Protein AF-A0A0B1SED3-F1 (afdb_monomer_lite)

Foldseek 3Di:
DDDPPPPPPPPPPPPPDAAEDEWEFDPPADPEDDDAAEAADAFQGKHKYKYFYDPPFQQVFKFKDFPNHGDPADRDSGMGMDIDRGDDAVPPFGKIWIWGADPVGITITHIYGYHYDDD

Secondary structure (DSSP, 8-state):
----------------PPPEEEEEE-TTS--SSS-EEEEEE-TT--EEEEEEE-TT--TTT-EEEETTEEP--EE-SSEEEEEESS--HHHH-EEEEEEEEETTEEEE--EEEEEEPP-

pLDDT: mean 82.95, std 16.87, range [37.97, 95.88]

InterPro domains:
  IPR007110 Immunoglobulin-like domain [PS50835] (30-115)
  IPR013783 Immunoglobulin-like fold [G3DSA:2.60.40.10] (30-116)
  IPR036179 Immunoglobulin-like domain superfamily [SSF48726] (35-107)

Organism: Oesophagostomum dentatum (NCBI:txid61180)

Radius of gyration: 19.52 Å; chains: 1; bounding box: 55×58×35 Å

Structure (mmCIF, N/CA/C/O backbone):
data_AF-A0A0B1SED3-F1
#
_entry.id   AF-A0A0B1SED3-F1
#
loop_
_atom_site.group_PDB
_atom_site.id
_atom_site.type_symbol
_atom_site.label_atom_id
_atom_site.label_alt_id
_atom_site.label_comp_id
_atom_site.label_asym_id
_atom_site.label_entity_id
_atom_site.label_seq_id
_atom_site.pdbx_PDB_ins_code
_atom_site.Cartn_x
_atom_site.Cartn_y
_atom_site.Cartn_z
_atom_site.occupancy
_atom_site.B_iso_or_equiv
_atom_site.auth_seq_id
_atom_site.auth_comp_id
_atom_site.auth_asym_id
_atom_site.auth_atom_id
_atom_site.pdbx_PDB_model_num
ATOM 1 N N . MET A 1 1 ? -41.084 -48.697 13.651 1.00 37.97 1 MET A N 1
ATOM 2 C CA . MET A 1 1 ? -39.667 -48.530 14.041 1.00 37.97 1 MET A CA 1
ATOM 3 C C . MET A 1 1 ? -39.170 -47.227 13.434 1.00 37.97 1 MET A C 1
ATOM 5 O O . MET A 1 1 ? -39.033 -47.142 12.223 1.00 37.97 1 MET A O 1
ATOM 9 N N . ALA A 1 2 ? -39.043 -46.182 14.253 1.00 38.97 2 ALA A N 1
ATOM 10 C CA . ALA A 1 2 ? -38.693 -44.835 13.814 1.00 38.97 2 ALA A CA 1
ATOM 11 C C . ALA A 1 2 ? -37.184 -44.612 13.978 1.00 38.97 2 ALA A C 1
ATOM 13 O O . ALA A 1 2 ? -36.689 -44.522 15.099 1.00 38.97 2 ALA A O 1
ATOM 14 N N . HIS A 1 3 ? -36.450 -44.512 12.869 1.00 39.94 3 HIS A N 1
ATOM 15 C CA . HIS A 1 3 ? -35.055 -44.073 12.885 1.00 39.94 3 HIS A CA 1
ATOM 16 C C . HIS A 1 3 ? -34.993 -42.570 12.607 1.00 39.94 3 HIS A C 1
ATOM 18 O O . HIS A 1 3 ? -34.771 -42.133 11.479 1.00 39.94 3 HIS A O 1
ATOM 24 N N . HIS A 1 4 ? -35.159 -41.761 13.653 1.00 38.53 4 HIS A N 1
ATOM 25 C CA . HIS A 1 4 ? -34.748 -40.362 13.600 1.00 38.53 4 HIS A CA 1
ATOM 26 C C . HIS A 1 4 ? -33.217 -40.301 13.595 1.00 38.53 4 HIS A C 1
ATOM 28 O O . HIS A 1 4 ? -32.565 -40.300 14.641 1.00 38.53 4 HIS A O 1
ATOM 34 N N . ARG A 1 5 ? -32.624 -40.253 12.397 1.00 49.25 5 ARG A N 1
ATOM 35 C CA . ARG A 1 5 ? -31.238 -39.807 12.221 1.00 49.25 5 ARG A CA 1
ATOM 36 C C . ARG A 1 5 ? -31.163 -38.354 12.686 1.00 49.25 5 ARG A C 1
ATOM 38 O O . ARG A 1 5 ? -31.574 -37.445 11.971 1.00 49.25 5 ARG A O 1
ATOM 45 N N . ARG A 1 6 ? -30.638 -38.133 13.895 1.00 49.53 6 ARG A N 1
ATOM 46 C CA . ARG A 1 6 ? -30.160 -36.816 14.325 1.00 49.53 6 ARG A CA 1
ATOM 47 C C . ARG A 1 6 ? -29.038 -36.404 13.373 1.00 49.53 6 ARG A C 1
ATOM 49 O O . ARG A 1 6 ? -27.900 -36.839 13.537 1.00 49.53 6 ARG A O 1
ATOM 56 N N . TYR A 1 7 ? -29.361 -35.581 12.381 1.00 44.66 7 TYR A N 1
ATOM 57 C CA . TYR A 1 7 ? -28.364 -34.807 11.656 1.00 44.66 7 TYR A CA 1
ATOM 58 C C . TYR A 1 7 ? -27.723 -33.849 12.663 1.00 44.66 7 TYR A C 1
ATOM 60 O O . TYR A 1 7 ? -28.281 -32.805 12.997 1.00 44.66 7 TYR A O 1
ATOM 68 N N . LYS A 1 8 ? -26.563 -34.234 13.203 1.00 48.97 8 LYS A N 1
ATOM 69 C CA . LYS A 1 8 ? -25.662 -33.287 13.856 1.00 48.97 8 LYS A CA 1
ATOM 70 C C . LYS A 1 8 ? -25.200 -32.332 12.759 1.00 48.97 8 LYS A C 1
ATOM 72 O O . LYS A 1 8 ? -24.383 -32.710 11.925 1.00 48.97 8 LYS A O 1
ATOM 77 N N . LYS A 1 9 ? -25.777 -31.130 12.724 1.00 50.78 9 LYS A N 1
ATOM 78 C CA . LYS A 1 9 ? -25.251 -30.017 11.933 1.00 50.78 9 LYS A CA 1
ATOM 79 C C . LYS A 1 9 ? -23.821 -29.805 12.426 1.00 50.78 9 LYS A C 1
ATOM 81 O O . LYS A 1 9 ? -23.630 -29.481 13.596 1.00 50.78 9 LYS A O 1
ATOM 86 N N . ALA A 1 10 ? -22.836 -30.093 11.581 1.00 50.56 10 ALA A N 1
ATOM 87 C CA . ALA A 1 10 ? -21.471 -29.687 11.849 1.00 50.56 10 ALA A CA 1
ATOM 88 C C . ALA A 1 10 ? -21.506 -28.163 11.984 1.00 50.56 10 ALA A C 1
ATOM 90 O O . ALA A 1 10 ? -21.898 -27.467 11.051 1.00 50.56 10 ALA A O 1
ATOM 91 N N . THR A 1 11 ? -21.205 -27.652 13.173 1.00 50.38 11 THR A N 1
ATOM 92 C CA . THR A 1 11 ? -20.837 -26.253 13.343 1.00 50.38 11 THR A CA 1
ATOM 93 C C . THR A 1 11 ? -19.579 -26.061 12.515 1.00 50.38 11 THR A C 1
ATOM 95 O O . THR A 1 11 ? -18.508 -26.525 12.902 1.00 50.38 11 THR A O 1
ATOM 98 N N . GLU A 1 12 ? -19.742 -25.491 11.323 1.00 52.03 12 GLU A N 1
ATOM 99 C CA . GLU A 1 12 ? -18.639 -25.015 10.503 1.00 52.03 12 GLU A CA 1
ATOM 100 C C . GLU A 1 12 ? -17.762 -24.143 11.401 1.00 52.03 12 GLU A C 1
ATOM 102 O O . GLU A 1 12 ? -18.209 -23.128 11.935 1.00 52.03 12 GLU A O 1
ATOM 107 N N . ASN A 1 13 ? -16.530 -24.595 11.632 1.00 51.69 13 ASN A N 1
ATOM 108 C CA . ASN A 1 13 ? -15.485 -23.803 12.259 1.00 51.69 13 ASN A CA 1
ATOM 109 C C . ASN A 1 13 ? -15.160 -22.648 11.302 1.00 51.69 13 ASN A C 1
ATOM 111 O O . ASN A 1 13 ? -14.197 -22.726 10.541 1.00 51.69 13 ASN A O 1
ATOM 115 N N . TYR A 1 14 ? -15.991 -21.604 11.289 1.00 54.75 14 TYR A N 1
ATOM 116 C CA . TYR A 1 14 ? -15.667 -20.355 10.616 1.00 54.75 14 TYR A CA 1
ATOM 117 C C . TYR A 1 14 ? -14.497 -19.737 11.369 1.00 54.75 14 TYR A C 1
ATOM 119 O O . TYR A 1 14 ? -14.651 -19.108 12.414 1.00 54.75 14 TYR A O 1
ATOM 127 N N . VAL A 1 15 ? -13.295 -19.972 10.851 1.00 57.28 15 VAL A N 1
ATOM 128 C CA . VAL A 1 15 ? -12.132 -19.182 11.224 1.00 57.28 15 VAL A CA 1
ATOM 129 C C . VAL A 1 15 ? -12.431 -17.773 10.727 1.00 57.28 15 VAL A C 1
ATOM 131 O O . VAL A 1 15 ? -12.517 -17.555 9.520 1.00 57.28 15 VAL A O 1
ATOM 134 N N . ASN A 1 16 ? -12.639 -16.829 11.646 1.00 60.38 16 ASN A N 1
ATOM 135 C CA . ASN A 1 16 ? -12.711 -15.411 11.307 1.00 60.38 16 ASN A CA 1
ATOM 136 C C . ASN A 1 16 ? -11.338 -14.993 10.769 1.00 60.38 16 ASN A C 1
ATOM 138 O O . ASN A 1 16 ? -10.433 -14.653 11.531 1.00 60.38 16 ASN A O 1
ATOM 142 N N . LEU A 1 17 ? -11.158 -15.106 9.455 1.00 74.62 17 LEU A N 1
ATOM 143 C CA . LEU A 1 17 ? -9.957 -14.654 8.772 1.00 74.62 17 LEU A CA 1
ATOM 144 C C . LEU A 1 17 ? -9.985 -13.128 8.717 1.00 74.62 17 LEU A C 1
ATOM 146 O O . LEU A 1 17 ? -10.999 -12.530 8.356 1.00 74.62 17 LEU A O 1
ATOM 150 N N . ALA A 1 18 ? -8.865 -12.506 9.077 1.00 85.25 18 ALA A N 1
ATOM 151 C CA . ALA A 1 18 ? -8.700 -11.070 8.930 1.00 85.25 18 ALA A CA 1
ATOM 152 C C . ALA A 1 18 ? -8.895 -10.680 7.450 1.00 85.25 18 ALA A C 1
ATOM 154 O O . ALA A 1 18 ? -8.343 -11.364 6.577 1.00 85.25 18 ALA A O 1
ATOM 155 N N . PRO A 1 19 ? -9.648 -9.609 7.134 1.00 91.75 19 PRO A N 1
ATOM 156 C CA . PRO A 1 19 ? -9.749 -9.112 5.770 1.00 91.75 19 PRO A CA 1
ATOM 157 C C . PRO A 1 19 ? -8.361 -8.787 5.218 1.00 91.75 19 PRO A C 1
ATOM 159 O O . PRO A 1 19 ? -7.514 -8.227 5.917 1.00 91.75 19 PRO A O 1
ATOM 162 N N . SER A 1 20 ? -8.139 -9.135 3.952 1.00 93.25 20 SER A N 1
ATOM 163 C CA . SER A 1 20 ? -6.888 -8.853 3.257 1.00 93.25 20 SER A CA 1
ATOM 164 C C . SER A 1 20 ? -7.129 -7.869 2.121 1.00 93.25 20 SER A C 1
ATOM 166 O O . SER A 1 20 ? -7.992 -8.106 1.279 1.00 93.25 20 SER A O 1
ATOM 168 N N . TYR A 1 21 ? -6.330 -6.807 2.072 1.00 94.06 21 TYR A N 1
ATOM 169 C CA . TYR A 1 21 ? -6.338 -5.819 0.997 1.00 94.06 21 TYR A CA 1
ATOM 170 C C . TYR A 1 21 ? -5.007 -5.856 0.258 1.00 94.06 21 TYR A C 1
ATOM 172 O O . TYR A 1 21 ? -3.947 -5.917 0.883 1.00 94.06 21 TYR A O 1
ATOM 180 N N . GLU A 1 22 ? -5.065 -5.845 -1.072 1.00 93.81 22 GLU A N 1
ATOM 181 C CA . GLU A 1 22 ? -3.893 -6.023 -1.924 1.00 93.81 22 GLU A CA 1
ATOM 182 C C . GLU A 1 22 ? -3.754 -4.889 -2.943 1.00 93.81 22 GLU A C 1
ATOM 184 O O . GLU A 1 22 ? -4.694 -4.526 -3.663 1.00 93.81 22 GLU A O 1
ATOM 189 N N . LEU A 1 23 ? -2.542 -4.348 -2.992 1.00 93.31 23 LEU A N 1
ATOM 190 C CA . LEU A 1 23 ? -2.036 -3.504 -4.055 1.00 93.31 23 LEU A CA 1
ATOM 191 C C . LEU A 1 23 ? -1.150 -4.351 -4.959 1.00 93.31 23 LEU A C 1
ATOM 193 O O . LEU A 1 23 ? -0.254 -5.054 -4.489 1.00 93.31 23 LEU A O 1
ATOM 197 N N . VAL A 1 24 ? -1.405 -4.270 -6.257 1.00 91.75 24 VAL A N 1
ATOM 198 C CA . VAL A 1 24 ? -0.570 -4.896 -7.275 1.00 91.75 24 VAL A CA 1
ATOM 199 C C . VAL A 1 24 ? 0.145 -3.774 -8.012 1.00 91.75 24 VAL A C 1
ATOM 201 O O . VAL A 1 24 ? -0.472 -2.790 -8.410 1.00 91.75 24 VAL A O 1
ATOM 204 N N . LEU A 1 25 ? 1.462 -3.892 -8.128 1.00 90.19 25 LEU A N 1
ATOM 205 C CA . LEU A 1 25 ? 2.271 -3.019 -8.967 1.00 90.19 25 LEU A CA 1
ATOM 206 C C . LEU A 1 25 ? 2.480 -3.727 -10.303 1.00 90.19 25 LEU A C 1
ATOM 208 O O . LEU A 1 25 ? 3.036 -4.819 -10.316 1.00 90.19 25 LEU A O 1
ATOM 212 N N . SER A 1 26 ? 2.025 -3.161 -11.414 1.00 85.38 26 SER A N 1
ATOM 213 C CA . SER A 1 26 ? 2.215 -3.749 -12.742 1.00 85.38 26 SER A CA 1
ATOM 214 C C . SER A 1 26 ? 2.321 -2.656 -13.796 1.00 85.38 26 SER A C 1
ATOM 216 O O . SER A 1 26 ? 1.570 -1.688 -13.739 1.00 85.38 26 SER A O 1
ATOM 218 N N . HIS A 1 27 ? 3.180 -2.865 -14.798 1.00 75.12 27 HIS A N 1
ATOM 219 C CA . HIS A 1 27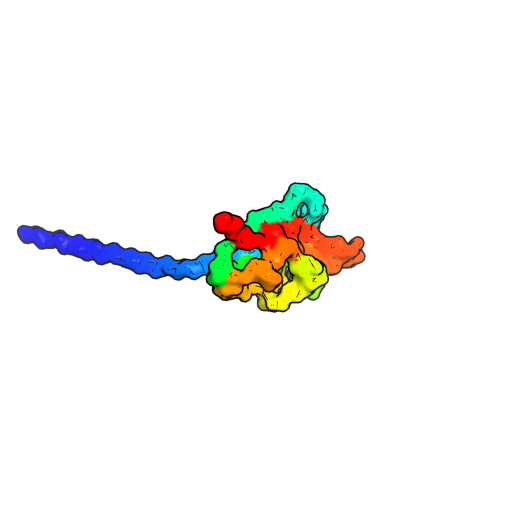 ? 3.334 -1.980 -15.964 1.00 75.12 27 HIS A CA 1
ATOM 220 C C . HIS A 1 27 ? 2.026 -1.692 -16.709 1.00 75.12 27 HIS A C 1
ATOM 222 O O . HIS A 1 27 ? 1.880 -0.647 -17.334 1.00 75.12 27 HIS A O 1
ATOM 228 N N . ASN A 1 28 ? 1.080 -2.635 -16.670 1.00 65.38 28 ASN A N 1
ATOM 229 C CA . ASN A 1 28 ? -0.176 -2.556 -17.416 1.00 65.38 28 ASN A CA 1
ATOM 230 C C . ASN A 1 28 ? -1.307 -1.875 -16.629 1.00 65.38 28 ASN A C 1
ATOM 232 O O . ASN A 1 28 ? -2.396 -1.687 -17.174 1.00 65.38 28 ASN A O 1
ATOM 236 N N . GLU A 1 29 ? -1.086 -1.538 -15.355 1.00 63.88 29 GLU A N 1
ATOM 237 C CA . GLU A 1 29 ? -2.074 -0.852 -14.524 1.00 63.88 29 GLU A CA 1
ATOM 238 C C . GLU A 1 29 ? -1.735 0.649 -14.487 1.00 63.88 29 GLU A C 1
ATOM 240 O O . GLU A 1 29 ? -0.582 1.005 -14.237 1.00 63.88 29 GLU A O 1
ATOM 245 N N . PRO A 1 30 ? -2.689 1.556 -14.770 1.00 58.81 30 PRO A N 1
ATOM 246 C CA . PRO A 1 30 ? -2.392 2.981 -14.847 1.00 58.81 30 PRO A CA 1
ATOM 247 C C . PRO A 1 30 ? -1.832 3.502 -13.520 1.00 58.81 30 PRO A C 1
ATOM 249 O O . PRO A 1 30 ? -2.464 3.405 -12.464 1.00 58.81 30 PRO A O 1
ATOM 252 N N . SER A 1 31 ? -0.643 4.098 -13.594 1.00 54.66 31 SER A N 1
ATOM 253 C CA . SER A 1 31 ? 0.037 4.717 -12.466 1.00 54.66 31 SER A CA 1
ATOM 254 C C . SER A 1 31 ? -0.732 5.957 -11.978 1.00 54.66 31 SER A C 1
ATOM 256 O O . SER A 1 31 ? -0.776 7.000 -12.627 1.00 54.66 31 SER A O 1
ATOM 258 N N . GLN A 1 32 ? -1.314 5.824 -10.788 1.00 54.38 32 GLN A N 1
ATOM 259 C CA . GLN A 1 32 ? -1.504 6.863 -9.767 1.00 54.38 32 GLN A CA 1
ATOM 260 C C . GLN A 1 32 ? -2.516 8.021 -9.889 1.00 54.38 32 GLN A C 1
ATOM 262 O O . GLN A 1 32 ? -2.746 8.625 -8.842 1.00 54.38 32 GLN A O 1
ATOM 267 N N . ILE A 1 33 ? -3.180 8.353 -11.004 1.00 53.31 33 ILE A N 1
ATOM 268 C CA . ILE A 1 33 ? -3.941 9.637 -11.019 1.00 53.31 33 ILE A CA 1
ATOM 269 C C . ILE A 1 33 ? -5.462 9.538 -10.759 1.00 53.31 33 ILE A C 1
ATOM 271 O O . ILE A 1 33 ? -6.001 10.460 -10.155 1.00 53.31 33 ILE A O 1
ATOM 275 N N . GLU A 1 34 ? -6.172 8.445 -11.075 1.00 55.81 34 GLU A N 1
ATOM 276 C CA . GLU A 1 34 ? -7.657 8.474 -10.990 1.00 55.81 34 GLU A CA 1
ATOM 277 C C . GLU A 1 34 ? -8.335 7.502 -10.011 1.00 55.81 34 GLU A C 1
ATOM 279 O O . GLU A 1 34 ? -9.512 7.687 -9.706 1.00 55.81 34 GLU A O 1
ATOM 284 N N . SER A 1 35 ? -7.646 6.506 -9.441 1.00 67.00 35 SER A N 1
ATOM 285 C CA . SER A 1 35 ? -8.306 5.553 -8.533 1.00 67.00 35 SER A CA 1
ATOM 286 C C . SER A 1 35 ? -7.522 5.341 -7.241 1.00 67.00 35 SER A C 1
ATOM 288 O O . SER A 1 35 ? -6.524 4.623 -7.200 1.00 67.00 35 SER A O 1
ATOM 290 N N . THR A 1 36 ? -7.984 5.987 -6.168 1.00 83.75 36 THR A N 1
ATOM 291 C CA . THR A 1 36 ? -7.572 5.658 -4.798 1.00 83.75 36 THR A CA 1
ATOM 292 C C . THR A 1 36 ? -8.586 4.681 -4.217 1.00 83.75 36 THR A C 1
ATOM 294 O O . THR A 1 36 ? -9.759 5.022 -4.065 1.00 83.75 36 THR A O 1
ATOM 297 N N . LEU A 1 37 ? -8.144 3.472 -3.874 1.00 88.25 37 LEU A N 1
ATOM 298 C CA . LEU A 1 37 ? -8.976 2.502 -3.170 1.00 88.25 37 LEU A CA 1
ATOM 299 C C . LEU A 1 37 ? -9.234 3.010 -1.748 1.00 88.25 37 LEU A C 1
ATOM 301 O O . LEU A 1 37 ? -8.293 3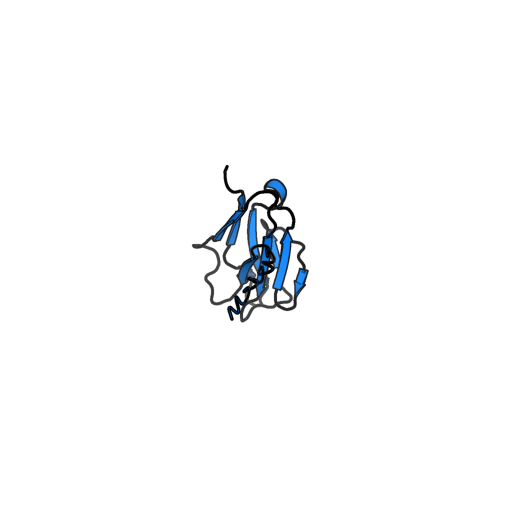.190 -0.979 1.00 88.25 37 LEU A O 1
ATOM 305 N N . ALA A 1 38 ? -10.494 3.228 -1.387 1.00 91.81 38 ALA A N 1
ATOM 306 C CA . ALA A 1 38 ? -10.874 3.562 -0.020 1.00 91.81 38 ALA A CA 1
ATOM 307 C C . ALA A 1 38 ? -11.163 2.278 0.769 1.00 91.81 38 ALA A C 1
ATOM 309 O O . ALA A 1 38 ? -12.025 1.486 0.387 1.00 91.81 38 ALA A O 1
ATOM 310 N N . VAL A 1 39 ? -10.444 2.080 1.871 1.00 92.81 39 VAL A N 1
ATOM 311 C CA . VAL A 1 39 ? -10.610 0.953 2.790 1.00 92.81 39 VAL A CA 1
ATOM 312 C C . VAL A 1 39 ? -10.997 1.495 4.154 1.00 92.81 39 VAL A C 1
ATOM 314 O O . VAL A 1 39 ? -10.264 2.281 4.749 1.00 92.81 39 VAL A O 1
ATOM 317 N N . THR A 1 40 ? -12.146 1.055 4.657 1.00 93.81 40 THR A N 1
ATOM 318 C CA . THR A 1 40 ? -12.660 1.485 5.956 1.00 93.81 40 THR A CA 1
ATOM 319 C C . THR A 1 40 ? -12.642 0.326 6.944 1.00 93.81 40 THR A C 1
ATOM 321 O O . THR A 1 40 ? -13.238 -0.721 6.684 1.00 93.81 40 THR A O 1
ATOM 324 N N . VAL A 1 41 ? -11.967 0.517 8.076 1.00 92.75 41 VAL A N 1
ATOM 325 C CA . VAL A 1 41 ? -11.700 -0.520 9.084 1.00 92.75 41 VAL A CA 1
ATOM 326 C C . VAL A 1 41 ? -12.243 -0.075 10.443 1.00 92.75 41 VAL A C 1
ATOM 328 O O . VAL A 1 41 ? -12.307 1.115 10.734 1.00 92.75 41 VAL A O 1
ATOM 331 N N . GLU A 1 42 ? -12.676 -1.009 11.283 1.00 93.00 42 GLU A N 1
ATOM 332 C CA . GLU A 1 42 ? -13.020 -0.705 12.676 1.00 93.00 42 GLU A CA 1
ATOM 333 C C . GLU A 1 42 ? -11.771 -0.727 13.566 1.00 93.00 42 GLU A C 1
ATOM 335 O O . GLU A 1 42 ? -10.876 -1.552 13.378 1.00 93.00 42 GLU A O 1
ATOM 340 N N . GLU A 1 43 ? -11.697 0.167 14.553 1.00 93.12 43 GLU A N 1
ATOM 341 C CA . GLU A 1 43 ? -10.626 0.100 15.551 1.00 93.12 43 GLU A CA 1
ATOM 342 C C . GLU A 1 43 ? -10.637 -1.244 16.282 1.00 93.12 43 GLU A C 1
ATOM 344 O O . GLU A 1 43 ? -11.686 -1.822 16.574 1.00 93.12 43 GLU A O 1
ATOM 349 N N . GLY A 1 44 ? -9.443 -1.758 16.553 1.00 92.94 44 GLY A N 1
ATOM 350 C CA . GLY A 1 44 ? -9.226 -3.072 17.143 1.00 92.94 44 GLY A CA 1
ATOM 351 C C . GLY A 1 44 ? -9.444 -4.251 16.193 1.00 92.94 44 GLY A C 1
ATOM 352 O O . GLY A 1 44 ? -9.140 -5.388 16.555 1.00 92.94 44 GLY A O 1
ATOM 353 N N . GLN A 1 45 ? -9.911 -4.019 14.963 1.00 93.00 45 GLN A N 1
ATOM 354 C CA . GLN A 1 45 ? -10.039 -5.077 13.970 1.00 93.00 45 GLN A CA 1
ATOM 355 C C . GLN A 1 45 ? -8.656 -5.524 13.474 1.00 93.00 45 GLN A C 1
ATOM 357 O O . GLN A 1 45 ? -7.727 -4.725 13.347 1.00 93.00 45 GLN A O 1
ATOM 362 N N . SER A 1 46 ? -8.521 -6.810 13.154 1.00 93.94 46 SER A N 1
ATOM 363 C CA . SER A 1 46 ? -7.347 -7.301 12.435 1.00 93.94 46 SER A CA 1
ATOM 364 C C . SER A 1 46 ? -7.510 -7.102 10.929 1.00 93.94 46 SER A C 1
ATOM 366 O O . SER A 1 46 ? -8.608 -7.250 10.394 1.00 93.94 46 SER A O 1
ATOM 368 N N . LEU A 1 47 ? -6.423 -6.801 10.226 1.00 94.12 47 LEU A N 1
ATOM 369 C CA . LEU A 1 47 ? -6.381 -6.790 8.767 1.00 94.12 47 LEU A CA 1
ATOM 370 C C . LEU A 1 47 ? -5.001 -7.211 8.252 1.00 94.12 47 LEU A C 1
ATOM 372 O O . LEU A 1 47 ? -4.000 -7.155 8.969 1.00 94.12 47 LEU A O 1
ATOM 376 N N . ASN A 1 48 ? -4.942 -7.611 6.989 1.00 95.44 48 ASN A N 1
ATOM 377 C CA . ASN A 1 48 ? -3.698 -7.888 6.289 1.00 95.44 48 ASN A CA 1
ATOM 378 C C . ASN A 1 48 ? -3.576 -6.971 5.073 1.00 95.44 48 ASN A C 1
ATOM 380 O O . ASN A 1 48 ? -4.402 -7.012 4.163 1.00 95.44 48 ASN A O 1
ATOM 384 N N . LEU A 1 49 ? -2.536 -6.152 5.047 1.00 95.88 49 LEU A N 1
ATOM 385 C CA . LEU A 1 49 ? -2.207 -5.321 3.901 1.00 95.88 49 LEU A CA 1
ATOM 386 C C . LEU A 1 49 ? -1.112 -6.001 3.093 1.00 95.88 49 LEU A C 1
ATOM 388 O O . LEU A 1 49 ? -0.144 -6.509 3.660 1.00 95.88 49 LEU A O 1
ATOM 392 N N . LYS A 1 50 ? -1.250 -6.026 1.772 1.00 95.62 50 LYS A N 1
ATOM 393 C CA . LYS A 1 50 ? -0.300 -6.701 0.895 1.00 95.62 50 LYS A CA 1
ATOM 394 C C . LYS A 1 50 ? 0.041 -5.839 -0.307 1.00 95.62 50 LYS A C 1
ATOM 396 O O . LYS A 1 50 ? -0.829 -5.245 -0.931 1.00 95.62 50 LYS A O 1
ATOM 401 N N . CYS A 1 51 ? 1.317 -5.836 -0.637 1.00 94.81 51 CYS A N 1
ATOM 402 C CA . CYS A 1 51 ? 1.876 -5.253 -1.833 1.00 94.81 51 CYS A CA 1
ATOM 403 C C . CYS A 1 51 ? 2.512 -6.365 -2.665 1.00 94.81 51 CYS A C 1
ATOM 405 O O . CYS A 1 51 ? 3.365 -7.087 -2.145 1.00 94.81 51 CYS A O 1
ATOM 407 N N . THR A 1 52 ? 2.113 -6.516 -3.925 1.00 94.44 52 THR A N 1
ATOM 408 C CA . THR A 1 52 ? 2.569 -7.600 -4.804 1.00 94.44 52 THR A CA 1
ATOM 409 C C . THR A 1 52 ? 3.166 -7.049 -6.092 1.00 94.44 52 THR A C 1
ATOM 411 O O . THR A 1 52 ? 2.552 -6.235 -6.778 1.00 94.44 52 THR A O 1
ATOM 414 N N . ALA A 1 53 ? 4.354 -7.538 -6.441 1.00 93.19 53 ALA A N 1
ATOM 415 C CA . ALA A 1 53 ? 4.982 -7.308 -7.733 1.00 93.19 53 ALA A CA 1
ATOM 416 C C . ALA A 1 53 ? 4.239 -8.109 -8.811 1.00 93.19 53 ALA A C 1
ATOM 418 O O . ALA A 1 53 ? 4.272 -9.346 -8.823 1.00 93.19 53 ALA A O 1
ATOM 419 N N . GLY A 1 54 ? 3.561 -7.402 -9.707 1.00 88.75 54 GLY A N 1
ATOM 420 C CA . GLY A 1 54 ? 2.941 -7.923 -10.919 1.00 88.75 54 GLY A CA 1
ATOM 421 C C . GLY A 1 54 ? 3.971 -8.265 -11.996 1.00 88.75 54 GLY A C 1
ATOM 422 O O . GLY A 1 54 ? 5.166 -8.394 -11.731 1.00 88.75 54 GLY A O 1
ATOM 423 N N . GLU A 1 55 ? 3.505 -8.501 -13.218 1.00 85.88 55 GLU A N 1
ATOM 424 C CA . GLU A 1 55 ? 4.384 -8.835 -14.341 1.00 85.88 55 GLU A CA 1
ATOM 425 C C . GLU A 1 55 ? 5.335 -7.677 -14.672 1.00 85.88 55 GLU A C 1
ATOM 427 O O . GLU A 1 55 ? 4.920 -6.521 -14.649 1.00 85.88 55 GLU A O 1
ATOM 432 N N . GLY A 1 56 ? 6.601 -8.002 -14.957 1.00 83.31 56 GLY A N 1
ATOM 433 C CA . GLY A 1 56 ? 7.648 -7.050 -15.345 1.00 83.31 56 GLY A CA 1
ATOM 434 C C . GLY A 1 56 ? 8.257 -6.224 -14.205 1.00 83.31 56 GLY A C 1
ATOM 435 O O . GLY A 1 56 ? 9.157 -5.427 -14.461 1.00 83.31 56 GLY A O 1
ATOM 436 N N . ILE A 1 57 ? 7.813 -6.412 -12.960 1.00 88.81 57 ILE A N 1
ATOM 437 C CA . ILE A 1 57 ? 8.357 -5.718 -11.786 1.00 88.81 57 ILE A CA 1
ATOM 438 C C . ILE A 1 57 ? 9.484 -6.532 -11.150 1.00 88.81 57 ILE A C 1
ATOM 440 O O . ILE A 1 57 ? 9.327 -7.730 -10.908 1.00 88.81 57 ILE A O 1
ATOM 444 N N . ASP A 1 58 ? 10.600 -5.876 -10.818 1.00 87.75 58 ASP A N 1
ATOM 445 C CA . ASP A 1 58 ? 11.661 -6.501 -10.025 1.00 87.75 58 ASP A CA 1
ATOM 446 C C . ASP A 1 58 ? 11.238 -6.627 -8.553 1.00 87.75 58 ASP A C 1
ATOM 448 O O . ASP A 1 58 ? 11.188 -5.675 -7.773 1.00 87.75 58 ASP A O 1
ATOM 452 N N . GLU A 1 59 ? 10.976 -7.865 -8.159 1.00 88.06 59 GLU A N 1
ATOM 453 C CA . GLU A 1 59 ? 10.657 -8.293 -6.801 1.00 88.06 59 GLU A CA 1
ATOM 454 C C . GLU A 1 59 ? 11.666 -7.822 -5.740 1.00 88.06 59 GLU A C 1
ATOM 456 O O . GLU A 1 59 ? 11.306 -7.636 -4.572 1.00 88.06 59 GLU A O 1
ATOM 461 N N . ARG A 1 60 ? 12.935 -7.614 -6.112 1.00 88.38 60 ARG A N 1
ATOM 462 C CA . ARG A 1 60 ? 13.997 -7.180 -5.189 1.00 88.38 60 ARG A CA 1
ATOM 463 C C . ARG A 1 60 ? 13.912 -5.700 -4.851 1.00 88.38 60 ARG A C 1
ATOM 465 O O . ARG A 1 60 ? 14.345 -5.310 -3.768 1.00 88.38 60 ARG A O 1
ATOM 472 N N . THR A 1 61 ? 13.356 -4.892 -5.747 1.00 90.75 61 THR A N 1
ATOM 473 C CA . THR A 1 61 ? 13.222 -3.443 -5.557 1.00 90.75 61 THR A CA 1
ATOM 474 C C . THR A 1 61 ? 11.842 -3.044 -5.045 1.00 90.75 61 THR A C 1
ATOM 476 O O . THR A 1 61 ? 11.672 -1.894 -4.650 1.00 90.75 61 THR A O 1
ATOM 479 N N . LEU A 1 62 ? 10.897 -3.992 -4.972 1.00 92.62 62 LEU A N 1
ATOM 480 C CA . LEU A 1 62 ? 9.563 -3.778 -4.416 1.00 92.62 62 LEU A CA 1
ATOM 481 C C . LEU A 1 62 ? 9.635 -3.242 -2.977 1.00 92.62 62 LEU A C 1
ATOM 483 O O . LEU A 1 62 ? 10.290 -3.833 -2.111 1.00 92.62 62 LEU A O 1
ATOM 487 N N . ARG A 1 63 ? 8.919 -2.161 -2.704 1.00 93.94 63 ARG A N 1
ATOM 488 C CA . ARG A 1 63 ? 8.696 -1.594 -1.376 1.00 93.94 63 ARG A CA 1
ATOM 489 C C . ARG A 1 63 ? 7.212 -1.408 -1.163 1.00 93.94 63 ARG A C 1
ATOM 491 O O . ARG A 1 63 ? 6.466 -1.119 -2.097 1.00 93.94 63 ARG A O 1
ATOM 498 N N . PHE A 1 64 ? 6.806 -1.605 0.081 1.00 95.81 64 PHE A N 1
ATOM 499 C CA . PHE A 1 64 ? 5.465 -1.281 0.517 1.00 95.81 64 PHE A CA 1
ATOM 500 C C . PHE A 1 64 ? 5.559 -0.056 1.407 1.00 95.81 64 PHE A C 1
ATOM 502 O O . PHE A 1 64 ? 6.291 -0.092 2.391 1.00 95.81 64 PHE A O 1
ATOM 509 N N . GLU A 1 65 ? 4.878 1.020 1.043 1.00 95.50 65 GLU A N 1
ATOM 510 C CA . GLU A 1 65 ? 5.051 2.325 1.670 1.00 95.50 65 GLU A CA 1
ATOM 511 C C . GLU A 1 65 ? 3.721 2.830 2.233 1.00 95.50 65 GLU A C 1
ATOM 513 O O . GLU A 1 65 ? 2.655 2.601 1.655 1.00 95.50 65 GLU A O 1
ATOM 518 N N . LYS A 1 66 ? 3.799 3.508 3.378 1.00 95.56 66 LYS A N 1
ATOM 519 C CA . LYS A 1 66 ? 2.735 4.301 3.992 1.00 95.56 66 LYS A CA 1
ATOM 520 C C . LYS A 1 66 ? 3.249 5.729 4.052 1.00 95.56 66 LYS A C 1
ATOM 522 O O . LYS A 1 66 ? 4.204 5.994 4.769 1.00 95.56 66 LYS A O 1
ATOM 527 N N . GLU A 1 67 ? 2.626 6.638 3.308 1.00 93.12 67 GLU A N 1
ATOM 528 C CA . GLU A 1 67 ? 2.988 8.065 3.315 1.00 93.12 67 GLU A CA 1
ATOM 529 C C . GLU A 1 67 ? 4.493 8.301 3.066 1.00 93.12 67 GLU A C 1
ATOM 531 O O . GLU A 1 67 ? 5.111 9.133 3.721 1.00 93.12 67 GLU A O 1
ATOM 536 N N . LEU A 1 68 ? 5.071 7.572 2.098 1.00 89.38 68 LEU A N 1
ATOM 537 C CA . LEU A 1 68 ? 6.501 7.582 1.733 1.00 89.38 68 LEU A CA 1
ATOM 538 C C . LEU A 1 68 ? 7.450 6.929 2.757 1.00 89.38 68 LEU A C 1
ATOM 540 O O . LEU A 1 68 ? 8.666 6.921 2.554 1.00 89.38 68 LEU A O 1
ATOM 544 N N . GLU A 1 69 ? 6.925 6.348 3.836 1.00 93.94 69 GLU A N 1
ATOM 545 C CA . GLU A 1 69 ? 7.702 5.557 4.787 1.00 93.94 69 GLU A CA 1
ATOM 546 C C . GLU A 1 69 ? 7.550 4.059 4.514 1.00 93.94 69 GLU A C 1
ATOM 548 O O . GLU A 1 69 ? 6.445 3.545 4.336 1.00 93.94 69 GLU A O 1
ATOM 553 N N . GLU A 1 70 ? 8.664 3.325 4.508 1.00 93.94 70 GLU A N 1
ATOM 554 C CA . GLU A 1 70 ? 8.637 1.884 4.261 1.00 93.94 70 GLU A CA 1
ATOM 555 C C . GLU A 1 70 ? 7.939 1.133 5.405 1.00 93.94 70 GLU A C 1
ATOM 557 O O . GLU A 1 70 ? 8.345 1.158 6.573 1.00 93.94 70 GLU A O 1
ATOM 562 N N . VAL A 1 71 ? 6.901 0.389 5.039 1.00 92.62 71 VAL A N 1
ATOM 563 C CA . VAL A 1 71 ? 6.169 -0.508 5.918 1.00 92.62 71 VAL A CA 1
ATOM 564 C C . VAL A 1 71 ? 7.023 -1.741 6.198 1.00 92.62 71 VAL A C 1
ATOM 566 O O . VAL A 1 71 ? 7.324 -2.545 5.312 1.00 92.62 71 VAL A O 1
ATOM 569 N N . LYS A 1 72 ? 7.351 -1.954 7.476 1.00 86.62 72 LYS A N 1
ATOM 570 C CA . LYS A 1 72 ? 8.043 -3.163 7.944 1.00 86.62 72 LYS A CA 1
ATOM 571 C C . LYS A 1 72 ? 7.098 -4.366 7.914 1.00 86.62 72 LYS A C 1
ATOM 573 O O . LYS A 1 72 ? 6.451 -4.697 8.905 1.00 86.62 72 LYS A O 1
ATOM 578 N N . GLY A 1 73 ? 7.010 -5.004 6.752 1.00 88.50 73 GLY A N 1
ATOM 579 C CA . GLY A 1 73 ? 6.207 -6.199 6.515 1.00 88.50 73 GLY A CA 1
ATOM 580 C C . GLY A 1 73 ? 7.029 -7.483 6.384 1.00 88.50 73 GLY A C 1
ATOM 581 O O . GLY A 1 73 ? 8.252 -7.482 6.245 1.00 88.50 73 GLY A O 1
ATOM 582 N N . ARG A 1 74 ? 6.328 -8.616 6.370 1.00 93.75 74 ARG A N 1
ATOM 583 C CA . ARG A 1 74 ? 6.878 -9.909 5.964 1.00 93.75 74 ARG A CA 1
ATOM 584 C C . ARG A 1 74 ? 7.086 -9.914 4.451 1.00 93.75 74 ARG A C 1
ATOM 586 O O . ARG A 1 74 ? 6.129 -9.756 3.695 1.00 93.75 74 ARG A O 1
ATOM 593 N N . ARG A 1 75 ? 8.324 -10.148 4.016 1.00 92.62 75 ARG A N 1
ATOM 594 C CA . ARG A 1 75 ? 8.678 -10.270 2.598 1.00 92.62 75 ARG A CA 1
ATOM 595 C C . ARG A 1 75 ? 8.573 -11.724 2.137 1.00 92.62 75 ARG A C 1
ATOM 597 O O . ARG A 1 75 ? 9.091 -12.635 2.782 1.00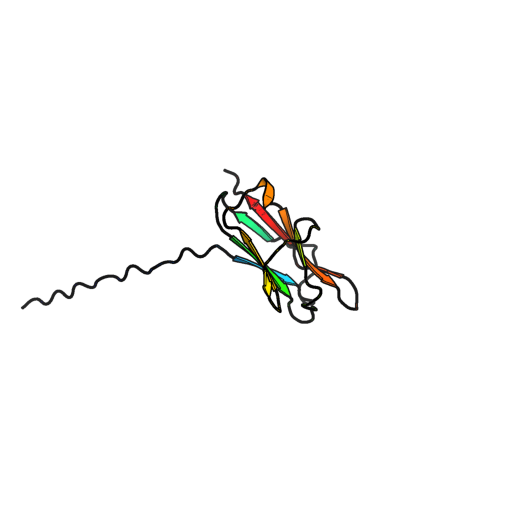 92.62 75 ARG A O 1
ATOM 604 N N . SER A 1 76 ? 7.873 -11.929 1.034 1.00 91.12 76 SER A N 1
ATOM 605 C CA . SER A 1 76 ? 7.872 -13.141 0.218 1.00 91.12 76 SER A CA 1
ATOM 606 C C . SER A 1 76 ? 8.587 -12.829 -1.105 1.00 91.12 76 SER A C 1
ATOM 608 O O . SER A 1 76 ? 8.881 -11.655 -1.339 1.00 91.12 76 SER A O 1
ATOM 610 N N . PRO A 1 77 ? 8.868 -13.823 -1.973 1.00 88.69 77 PRO A N 1
ATOM 611 C CA . PRO A 1 77 ? 9.484 -13.562 -3.273 1.00 88.69 77 PRO A CA 1
ATOM 612 C C . PRO A 1 77 ? 8.769 -12.428 -4.016 1.00 88.69 77 PRO A C 1
ATOM 614 O O . PRO A 1 77 ? 9.365 -11.395 -4.274 1.00 88.69 77 PRO A O 1
ATOM 617 N N . ARG A 1 78 ? 7.444 -12.531 -4.174 1.00 91.44 78 ARG A N 1
ATOM 618 C CA . ARG A 1 78 ? 6.658 -11.581 -4.975 1.00 91.44 78 ARG A CA 1
ATOM 619 C C . ARG A 1 78 ? 5.970 -10.470 -4.200 1.00 91.44 78 ARG A C 1
ATOM 621 O O . ARG A 1 78 ? 5.261 -9.677 -4.813 1.00 91.44 78 ARG A O 1
ATOM 628 N N . SER A 1 79 ? 6.066 -10.436 -2.874 1.00 94.44 79 SER A N 1
ATOM 629 C CA . SER A 1 79 ? 5.204 -9.544 -2.096 1.00 94.44 79 SER A CA 1
ATOM 630 C C . SER A 1 79 ? 5.795 -9.094 -0.773 1.00 94.44 79 SER A C 1
ATOM 632 O O . SER A 1 79 ? 6.566 -9.808 -0.139 1.00 94.44 79 SER A O 1
ATOM 634 N N . VAL A 1 80 ? 5.314 -7.961 -0.285 1.00 95.50 80 VAL A N 1
ATOM 635 C CA . VAL A 1 80 ? 5.500 -7.503 1.092 1.00 95.50 80 VAL A CA 1
ATOM 636 C C . VAL A 1 80 ? 4.123 -7.428 1.739 1.00 95.50 80 VAL A C 1
ATOM 638 O O . VAL A 1 80 ? 3.209 -6.829 1.180 1.00 95.50 80 VAL A O 1
ATOM 641 N N . SER A 1 81 ? 3.942 -8.066 2.891 1.00 95.12 81 SER A N 1
ATOM 642 C CA . SER A 1 81 ? 2.664 -8.072 3.613 1.00 95.12 81 SER A CA 1
ATOM 643 C C . SER A 1 81 ? 2.825 -7.586 5.044 1.00 95.12 81 SER A C 1
ATOM 645 O O . SER A 1 81 ? 3.721 -8.050 5.749 1.00 95.12 81 SER A O 1
ATOM 647 N N . GLN A 1 82 ? 1.927 -6.723 5.501 1.00 95.56 82 GLN A N 1
ATOM 648 C CA . GLN A 1 82 ? 1.839 -6.275 6.882 1.00 95.56 82 GLN A CA 1
ATOM 649 C C . GLN A 1 82 ? 0.552 -6.804 7.511 1.00 95.56 82 GLN A C 1
ATOM 651 O O . GLN A 1 82 ? -0.551 -6.460 7.090 1.00 95.56 82 GLN A O 1
ATOM 656 N N . GLN A 1 83 ? 0.708 -7.619 8.551 1.00 95.00 83 GLN A N 1
ATOM 657 C CA . GLN A 1 83 ? -0.409 -8.077 9.362 1.00 95.00 83 GLN A CA 1
ATOM 658 C C . GLN A 1 83 ? -0.593 -7.131 10.548 1.00 95.00 83 GLN A C 1
ATOM 660 O O . GLN A 1 83 ? 0.319 -6.958 11.356 1.00 95.00 83 GLN A O 1
ATOM 665 N N . ILE A 1 84 ? -1.779 -6.543 10.652 1.00 94.75 84 ILE A N 1
ATOM 666 C CA . ILE A 1 84 ? -2.184 -5.668 11.749 1.00 94.75 84 ILE A CA 1
ATOM 667 C C . ILE A 1 84 ? -3.198 -6.453 12.573 1.00 94.75 84 ILE A C 1
ATOM 669 O O . ILE A 1 84 ? -4.260 -6.814 12.074 1.00 94.75 84 ILE A O 1
ATOM 673 N N . PHE A 1 85 ? -2.866 -6.772 13.822 1.00 93.75 85 PHE A N 1
ATOM 674 C CA . PHE A 1 85 ? -3.756 -7.557 14.689 1.00 93.75 85 PHE A CA 1
ATOM 675 C C . PHE A 1 85 ? -4.794 -6.700 15.414 1.00 93.75 85 PHE A C 1
ATOM 677 O O . PHE A 1 85 ? -5.876 -7.192 15.710 1.00 93.75 85 PHE A O 1
ATOM 684 N N . ASN A 1 86 ? -4.452 -5.443 15.690 1.00 94.25 86 ASN A N 1
ATOM 685 C CA . ASN A 1 86 ? -5.284 -4.487 16.405 1.00 94.25 86 ASN A CA 1
ATOM 686 C C . ASN A 1 86 ? -5.144 -3.130 15.712 1.00 94.25 86 ASN A C 1
ATOM 688 O O . ASN A 1 86 ? -4.177 -2.407 15.960 1.00 94.25 86 ASN A O 1
ATOM 692 N N . PHE A 1 87 ? -6.057 -2.838 14.785 1.00 94.69 87 PHE A N 1
ATOM 693 C CA . PHE A 1 87 ? -6.045 -1.589 14.036 1.00 94.69 87 PHE A CA 1
ATOM 694 C C . PHE A 1 87 ? -6.236 -0.390 14.968 1.00 94.69 87 PHE A C 1
ATOM 696 O O . PHE A 1 87 ? -7.057 -0.418 15.880 1.00 94.69 87 PHE A O 1
ATOM 703 N N . ASP A 1 88 ? -5.464 0.655 14.712 1.00 95.00 88 ASP A N 1
ATOM 704 C CA . ASP A 1 88 ? -5.421 1.901 15.474 1.00 95.00 88 ASP A CA 1
ATOM 705 C C . ASP A 1 88 ? -5.316 3.025 14.452 1.00 95.00 88 ASP A C 1
ATOM 707 O O . ASP A 1 88 ? -4.420 2.971 13.604 1.00 95.00 88 ASP A O 1
ATOM 711 N N . ASP A 1 89 ? -6.236 3.989 14.499 1.00 93.38 89 ASP A N 1
ATOM 712 C CA . ASP A 1 89 ? -6.321 5.043 13.485 1.00 93.38 89 ASP A CA 1
ATOM 713 C C . ASP A 1 89 ? -5.021 5.844 13.415 1.00 93.38 89 ASP A C 1
ATOM 715 O O . ASP A 1 89 ? -4.474 6.068 12.338 1.00 93.38 89 ASP A O 1
ATOM 719 N N . SER A 1 90 ? -4.476 6.206 14.577 1.00 93.50 90 SER A N 1
ATOM 720 C CA . SER A 1 90 ? -3.315 7.088 14.675 1.00 93.50 90 SER A CA 1
ATOM 721 C C . SER A 1 90 ? -2.037 6.461 14.110 1.00 93.50 90 SER A C 1
ATOM 723 O O . SER A 1 90 ? -1.207 7.160 13.527 1.00 93.50 90 SER A O 1
ATOM 725 N N . ALA A 1 91 ? -1.885 5.143 14.250 1.00 93.88 91 ALA A N 1
ATOM 726 C CA . ALA A 1 91 ? -0.708 4.415 13.795 1.00 93.88 91 ALA A CA 1
ATOM 727 C C . ALA A 1 91 ? -0.862 3.846 12.377 1.00 93.88 91 ALA A C 1
ATOM 729 O O . ALA A 1 91 ? 0.107 3.797 11.616 1.00 93.88 91 ALA A O 1
ATOM 730 N N . HIS A 1 92 ? -2.061 3.379 12.022 1.00 95.44 92 HIS A N 1
ATOM 731 C CA . HIS A 1 92 ? -2.265 2.536 10.844 1.00 95.44 92 HIS A CA 1
ATOM 732 C C . HIS A 1 92 ? -3.093 3.196 9.741 1.00 95.44 92 HIS A C 1
ATOM 734 O O . HIS A 1 92 ? -3.012 2.741 8.596 1.00 95.44 92 HIS A O 1
ATOM 740 N N . SER A 1 93 ? -3.868 4.245 10.020 1.00 95.50 93 SER A N 1
ATOM 741 C CA . SER A 1 93 ? -4.539 4.986 8.950 1.00 95.50 93 SER A CA 1
ATOM 742 C C . SER A 1 93 ? -3.527 5.773 8.127 1.00 95.50 93 SER A C 1
ATOM 744 O O . SER A 1 93 ? -2.484 6.205 8.620 1.00 95.50 93 SER A O 1
ATOM 746 N N . GLY A 1 94 ? -3.817 5.930 6.840 1.00 95.38 94 GLY A N 1
ATOM 747 C CA . GLY A 1 94 ? -2.921 6.623 5.925 1.00 95.38 94 GLY A CA 1
ATOM 748 C C . GLY A 1 94 ? -3.066 6.171 4.482 1.00 95.38 94 GLY A C 1
ATOM 749 O O . GLY A 1 94 ? -3.972 5.414 4.117 1.00 95.38 94 GLY A O 1
ATOM 750 N N . LEU A 1 95 ? -2.158 6.677 3.654 1.00 95.69 95 LEU A N 1
ATOM 751 C CA . LEU A 1 95 ? -2.084 6.365 2.235 1.00 95.69 95 LEU A CA 1
ATOM 752 C C . LEU A 1 95 ? -0.996 5.325 1.990 1.00 95.69 95 LEU A C 1
ATOM 754 O O . LEU A 1 95 ? 0.177 5.585 2.235 1.00 95.69 95 LEU A O 1
ATOM 758 N N . TYR A 1 96 ? -1.407 4.168 1.494 1.00 95.56 96 TYR A N 1
ATOM 759 C CA . TYR A 1 96 ? -0.540 3.044 1.192 1.00 95.56 96 TYR A CA 1
ATOM 760 C C . TYR A 1 96 ? -0.306 2.932 -0.313 1.00 95.56 96 TYR A C 1
ATOM 762 O O . TYR A 1 96 ? -1.243 3.085 -1.105 1.00 95.56 96 TYR A O 1
ATOM 770 N N . GLU A 1 97 ? 0.926 2.621 -0.702 1.00 94.12 97 GLU A N 1
ATOM 771 C CA . GLU A 1 97 ? 1.320 2.412 -2.095 1.00 94.12 97 GLU A CA 1
ATOM 772 C C . GLU A 1 97 ? 2.440 1.374 -2.230 1.00 94.12 97 GLU A C 1
ATOM 774 O O . GLU A 1 97 ? 3.254 1.179 -1.326 1.00 94.12 97 GLU A O 1
ATOM 779 N N . CYS A 1 98 ? 2.458 0.665 -3.357 1.00 93.38 98 CYS A N 1
ATOM 780 C CA . CYS A 1 98 ? 3.610 -0.122 -3.769 1.00 93.38 98 CYS A CA 1
ATOM 781 C C . CYS A 1 98 ? 4.525 0.729 -4.631 1.00 93.38 98 CYS A C 1
ATOM 783 O O . CYS A 1 98 ? 4.055 1.422 -5.534 1.00 93.38 98 CYS A O 1
ATOM 785 N N . PHE A 1 99 ? 5.818 0.561 -4.417 1.00 91.81 99 PHE A N 1
ATOM 786 C CA . PHE A 1 99 ? 6.873 1.201 -5.181 1.00 91.81 99 PHE A CA 1
ATOM 787 C C . PHE A 1 99 ? 7.859 0.148 -5.680 1.00 91.81 99 PHE A C 1
ATOM 789 O O . PHE A 1 99 ? 8.160 -0.806 -4.961 1.00 91.81 99 PHE A O 1
ATOM 796 N N . ALA A 1 100 ? 8.402 0.314 -6.881 1.00 91.69 100 ALA A N 1
ATOM 797 C CA . ALA A 1 100 ? 9.580 -0.428 -7.312 1.00 91.69 100 ALA A CA 1
ATOM 798 C C . ALA A 1 100 ? 10.467 0.429 -8.213 1.00 91.69 100 ALA A C 1
ATOM 800 O O . ALA A 1 100 ? 9.999 1.295 -8.952 1.00 91.69 100 ALA A O 1
ATOM 801 N N . ARG A 1 101 ? 11.770 0.140 -8.174 1.00 88.56 101 ARG A N 1
ATOM 802 C CA . ARG A 1 101 ? 12.737 0.705 -9.119 1.00 88.56 101 ARG A CA 1
A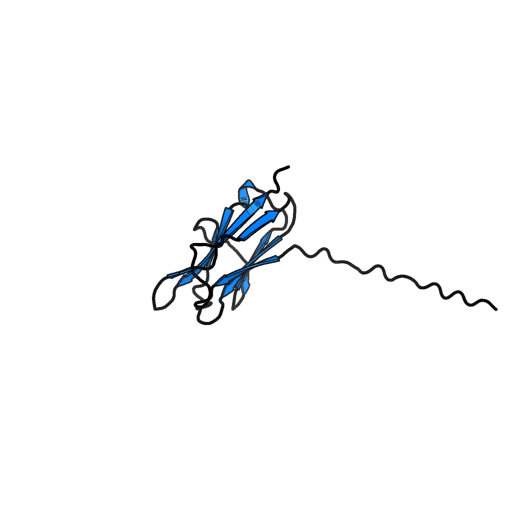TOM 803 C C . ARG A 1 101 ? 12.922 -0.245 -10.284 1.00 88.56 101 ARG A C 1
ATOM 805 O O . ARG A 1 101 ? 13.256 -1.414 -10.069 1.00 88.56 101 ARG A O 1
ATOM 812 N N . THR A 1 102 ? 12.762 0.272 -11.491 1.00 82.75 102 THR A N 1
ATOM 813 C CA . THR A 1 102 ? 13.018 -0.441 -12.740 1.00 82.75 102 THR A CA 1
ATOM 814 C C . THR A 1 102 ? 14.154 0.234 -13.505 1.00 82.75 102 THR A C 1
ATOM 816 O O . THR A 1 102 ? 14.635 1.308 -13.143 1.00 82.75 102 THR A O 1
ATOM 819 N N . SER A 1 103 ? 14.649 -0.410 -14.563 1.00 80.00 103 SER A N 1
ATOM 820 C CA . SER A 1 103 ? 15.724 0.151 -15.394 1.00 80.00 103 SER A CA 1
ATOM 821 C C . SER A 1 103 ? 15.332 1.457 -16.092 1.00 80.00 103 SER A C 1
ATOM 823 O O . SER A 1 103 ? 16.205 2.210 -16.513 1.00 80.00 103 SER A O 1
ATOM 825 N N . THR A 1 104 ? 14.030 1.708 -16.241 1.00 79.44 104 THR A N 1
ATOM 826 C CA . THR A 1 104 ? 13.452 2.875 -16.917 1.00 79.44 104 THR A CA 1
ATOM 827 C C . THR A 1 104 ? 13.023 3.985 -15.959 1.00 79.44 104 THR A C 1
ATOM 829 O O . THR A 1 104 ? 12.698 5.073 -16.427 1.00 79.44 104 THR A O 1
ATOM 832 N N . GLY A 1 105 ? 13.037 3.747 -14.644 1.00 84.81 105 GLY A N 1
ATOM 833 C CA . GLY A 1 105 ? 12.660 4.745 -13.649 1.00 84.81 105 GLY A CA 1
ATOM 834 C C . GLY A 1 105 ? 12.020 4.147 -12.401 1.00 84.81 105 GLY A C 1
ATOM 835 O O . GLY A 1 105 ? 12.393 3.073 -11.928 1.00 84.81 105 GLY A O 1
ATOM 836 N N . GLU A 1 106 ? 11.077 4.894 -11.846 1.00 87.38 106 GLU A N 1
ATOM 837 C CA . GLU A 1 106 ? 10.325 4.534 -10.652 1.00 87.38 106 GLU A CA 1
ATOM 838 C C . GLU A 1 106 ? 8.875 4.255 -11.035 1.00 87.38 106 GLU A C 1
ATOM 840 O O . GLU A 1 106 ? 8.268 5.006 -11.80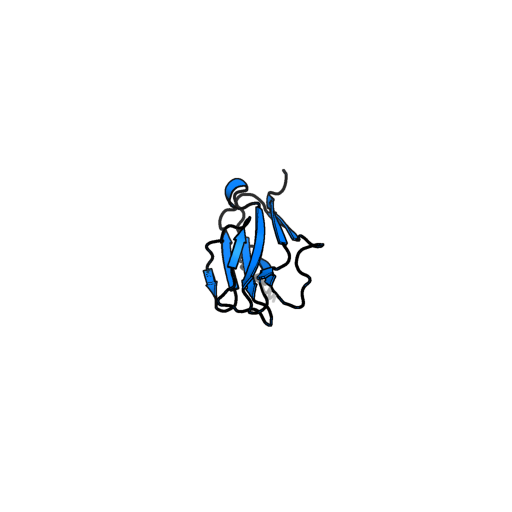0 1.00 87.38 106 GLU A O 1
ATOM 845 N N . GLU A 1 107 ? 8.334 3.162 -10.509 1.00 88.00 107 GLU A N 1
ATOM 846 C CA . GLU A 1 107 ? 6.971 2.729 -10.777 1.00 88.00 107 GLU A CA 1
ATOM 847 C C . GLU A 1 107 ? 6.187 2.599 -9.488 1.00 88.00 107 GLU A C 1
ATOM 849 O O . GLU A 1 107 ? 6.699 2.155 -8.455 1.00 88.00 107 GLU A O 1
ATOM 854 N N . TYR A 1 108 ? 4.912 2.958 -9.584 1.00 89.25 108 TYR A N 1
ATOM 855 C CA . TYR A 1 108 ? 4.022 3.012 -8.447 1.00 89.25 108 TYR A CA 1
ATOM 856 C C . TYR A 1 108 ? 2.674 2.382 -8.765 1.00 89.25 108 TYR A C 1
ATOM 858 O O . TYR A 1 108 ? 2.129 2.558 -9.858 1.00 89.25 108 TYR A O 1
ATOM 866 N N . SER A 1 109 ? 2.110 1.678 -7.786 1.00 89.50 109 SER A N 1
ATOM 867 C CA . SER A 1 109 ? 0.772 1.115 -7.923 1.00 89.50 109 SER A CA 1
ATOM 868 C C . SER A 1 109 ? -0.276 2.213 -7.786 1.00 89.50 109 SER A C 1
ATOM 870 O O . SER A 1 109 ? 0.005 3.345 -7.378 1.00 89.50 109 SER A O 1
ATOM 872 N N . ARG A 1 110 ? -1.541 1.845 -7.998 1.00 89.19 110 ARG A N 1
ATOM 873 C CA . ARG A 1 110 ? -2.655 2.604 -7.420 1.00 89.19 110 ARG A CA 1
ATOM 874 C C . ARG A 1 110 ? -2.468 2.787 -5.907 1.00 89.19 110 ARG A C 1
ATOM 876 O O . ARG A 1 110 ? -1.803 1.982 -5.246 1.00 89.19 110 ARG A O 1
ATOM 883 N N . ARG A 1 111 ? -3.107 3.816 -5.360 1.00 91.62 111 ARG A N 1
ATOM 884 C CA . ARG A 1 111 ? -3.043 4.143 -3.932 1.00 91.62 111 ARG A CA 1
ATOM 885 C C . ARG A 1 111 ? -4.215 3.542 -3.174 1.00 91.62 111 ARG A C 1
ATOM 887 O O . ARG A 1 111 ? -5.313 3.415 -3.713 1.00 91.62 111 ARG A O 1
ATOM 894 N N . MET A 1 112 ? -3.993 3.212 -1.909 1.00 93.38 112 MET A N 1
ATOM 895 C CA . MET A 1 112 ? -5.027 2.733 -0.998 1.00 93.38 112 MET A CA 1
ATOM 896 C C . MET A 1 112 ? -5.070 3.615 0.242 1.00 93.38 112 MET A C 1
ATOM 898 O O . MET A 1 112 ? -4.111 3.669 1.005 1.00 93.38 112 MET A O 1
ATOM 902 N N . ARG A 1 113 ? -6.188 4.303 0.458 1.00 95.19 113 ARG A N 1
ATOM 903 C CA . ARG A 1 113 ? -6.434 5.064 1.680 1.00 95.19 113 ARG A CA 1
ATOM 904 C C . ARG A 1 113 ? -7.116 4.155 2.691 1.00 95.19 113 ARG A C 1
ATOM 906 O O . ARG A 1 113 ? -8.259 3.758 2.477 1.00 95.19 113 ARG A O 1
ATOM 913 N N . VAL A 1 114 ? -6.421 3.852 3.779 1.00 95.50 114 VAL A N 1
ATOM 914 C CA . VAL A 1 114 ? -6.975 3.113 4.917 1.00 95.50 114 VAL A CA 1
ATOM 915 C C . VAL A 1 114 ? -7.390 4.124 5.979 1.00 95.50 114 VAL A C 1
ATOM 917 O O . VAL A 1 114 ? -6.601 5.003 6.331 1.00 95.50 114 VAL A O 1
ATOM 920 N N . SER A 1 115 ? -8.624 4.028 6.464 1.00 94.75 115 SER A N 1
ATOM 921 C CA . SER A 1 115 ? -9.142 4.886 7.531 1.00 94.75 115 SER A CA 1
ATOM 922 C C . SER A 1 115 ? -10.087 4.130 8.457 1.00 94.75 115 SER A C 1
ATOM 924 O O . SER A 1 115 ? -10.665 3.106 8.079 1.00 94.75 115 SER A O 1
ATOM 926 N N . THR A 1 116 ? -10.305 4.663 9.654 1.00 94.06 116 THR A N 1
ATOM 927 C CA . THR A 1 116 ? -11.374 4.184 10.533 1.00 94.06 116 THR A CA 1
ATOM 928 C C . THR A 1 116 ? -12.771 4.437 9.958 1.00 94.06 116 THR A C 1
ATOM 930 O O . THR A 1 116 ? -12.993 5.378 9.187 1.00 94.06 116 THR A O 1
ATOM 933 N N . LYS A 1 117 ? -13.744 3.595 10.334 1.00 85.69 117 LYS A N 1
ATOM 934 C CA . LYS A 1 117 ? -15.169 3.918 10.164 1.00 85.69 117 LYS A CA 1
ATOM 935 C C . LYS A 1 117 ? -15.499 5.087 11.083 1.00 85.69 117 LYS A C 1
ATOM 937 O O . LYS A 1 117 ? -15.351 4.970 12.297 1.00 85.69 117 LYS A O 1
ATOM 942 N N . VAL A 1 118 ? -15.967 6.192 10.504 1.00 69.56 118 VAL A N 1
ATOM 943 C CA . VAL A 1 118 ? -16.538 7.293 11.285 1.00 69.56 118 VAL A CA 1
ATOM 944 C C . VAL A 1 118 ? -17.732 6.729 12.058 1.00 69.56 118 VAL A C 1
ATOM 946 O O . VAL A 1 118 ? -18.620 6.124 11.454 1.00 69.56 118 VAL A O 1
ATOM 949 N N . ARG A 1 119 ? -17.686 6.850 13.386 1.00 54.59 119 ARG A N 1
ATOM 950 C CA . ARG A 1 119 ? -18.770 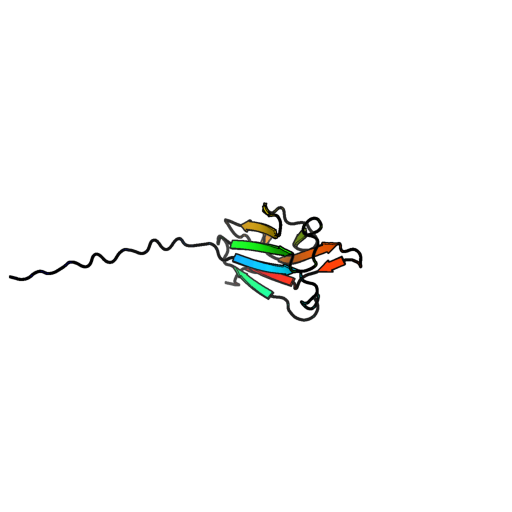6.449 14.288 1.00 54.59 119 ARG A CA 1
ATOM 951 C C . ARG A 1 119 ? -19.987 7.353 14.153 1.00 54.59 119 ARG A C 1
ATOM 953 O O . ARG A 1 119 ? -19.790 8.571 13.952 1.00 54.59 119 ARG A O 1
#

Sequence (119 aa):
MAHHRRYKKATENYVNLAPSYELVLSHNEPSQIESTLAVTVEEGQSLNLKCTAGEGIDERTLRFEKELEEVKGRRSPRSVSQQIFNFDDSAHSGLYECFARTSTGEEYSRRMRVSTKVR